Protein AF-A0A2V7B0Y2-F1 (afdb_monomer_lite)

Foldseek 3Di:
DDDDPDDPDDDDDDDDDDPVCQVPDEAEDEPDDPVVLVVVCVVQVVVSHHYDYDDDDDPVNVCPPPDD

Radius of gyration: 18.68 Å; chains: 1; bounding box: 31×26×53 Å

Secondary structure (DSSP, 8-state):
-----PPPPPPP-PPPPPGGGGGT-EEEE-SS-HHHHHHHHHHHHHTT-EEEEPPPPPHHHHHTT---

pLDDT: mean 91.06, std 8.95, range [51.38, 98.25]

Sequence (68 aa):
MATVIAEPYRAYTPRPFTRGERDSVTILFGGLHWRAERILQAVLEQSGYRAQVLPVATKEDLLTGREV

Structure (mmCIF, N/CA/C/O backbone):
data_AF-A0A2V7B0Y2-F1
#
_entry.id   AF-A0A2V7B0Y2-F1
#
loop_
_atom_site.group_PDB
_atom_site.id
_atom_site.type_symbol
_atom_site.label_atom_id
_atom_site.label_alt_id
_atom_site.label_comp_id
_atom_site.label_asym_id
_atom_site.label_entity_id
_atom_site.label_seq_id
_atom_site.pdbx_PDB_ins_code
_atom_site.Cartn_x
_atom_site.Cartn_y
_atom_site.Cartn_z
_atom_site.occupancy
_atom_site.B_iso_or_equiv
_atom_site.auth_seq_id
_atom_site.auth_comp_id
_atom_site.auth_asym_id
_atom_site.auth_atom_id
_atom_site.pdbx_PDB_model_num
ATOM 1 N N . MET A 1 1 ? -15.778 16.839 -40.664 1.00 51.38 1 MET A N 1
ATOM 2 C CA . MET A 1 1 ? -15.050 16.565 -39.406 1.00 51.38 1 MET A CA 1
ATOM 3 C C . MET A 1 1 ? -15.992 16.864 -38.259 1.00 51.38 1 MET A C 1
ATOM 5 O O . MET A 1 1 ? -16.489 17.979 -38.197 1.00 51.38 1 MET A O 1
ATOM 9 N N . ALA A 1 2 ? -16.316 15.872 -37.432 1.00 61.97 2 ALA A N 1
ATOM 10 C CA . ALA A 1 2 ? -17.147 16.090 -36.253 1.00 61.97 2 ALA A CA 1
ATOM 11 C C . ALA A 1 2 ? -16.283 16.715 -35.150 1.00 61.97 2 ALA A C 1
ATOM 13 O O . ALA A 1 2 ? -15.267 16.140 -34.763 1.00 61.97 2 ALA A O 1
ATOM 14 N N . THR A 1 3 ? -16.660 17.901 -34.680 1.00 65.62 3 THR A N 1
ATOM 15 C CA . THR A 1 3 ? -16.012 18.543 -33.535 1.00 65.62 3 THR A CA 1
ATOM 16 C C . THR A 1 3 ? -16.438 17.805 -32.273 1.00 65.62 3 THR A C 1
ATOM 18 O O . THR A 1 3 ? -17.591 17.896 -31.859 1.00 65.62 3 THR A O 1
ATOM 21 N N . VAL A 1 4 ? -15.517 17.053 -31.670 1.00 74.31 4 VAL A N 1
ATOM 22 C CA . VAL A 1 4 ? -15.726 16.479 -30.339 1.00 74.31 4 VAL A CA 1
ATOM 23 C C . VAL A 1 4 ? -15.619 17.623 -29.338 1.00 74.31 4 VAL A C 1
ATOM 25 O O . VAL A 1 4 ? -14.529 18.122 -29.065 1.00 74.31 4 VAL A O 1
ATOM 28 N N . ILE A 1 5 ? -16.759 18.071 -28.818 1.00 72.12 5 ILE A N 1
ATOM 29 C CA . ILE A 1 5 ? -16.805 19.016 -27.703 1.00 72.12 5 ILE A CA 1
ATOM 30 C C . ILE A 1 5 ? -16.572 18.193 -26.432 1.00 72.12 5 ILE A C 1
ATOM 32 O O . ILE A 1 5 ? -17.515 17.747 -25.787 1.00 72.12 5 ILE A O 1
ATOM 36 N N . ALA A 1 6 ? -15.310 17.886 -26.138 1.00 78.19 6 ALA A N 1
ATOM 37 C CA . ALA A 1 6 ? -14.942 17.240 -24.884 1.00 78.19 6 ALA A CA 1
ATOM 38 C C . ALA A 1 6 ? -14.872 18.302 -23.784 1.00 78.19 6 ALA A C 1
ATOM 40 O O . ALA A 1 6 ? -14.260 19.357 -23.972 1.00 78.19 6 ALA A O 1
ATOM 41 N N . GLU A 1 7 ? -15.495 18.034 -22.637 1.00 83.88 7 GLU A N 1
ATOM 42 C CA . GLU A 1 7 ? -15.319 18.896 -21.472 1.00 83.88 7 GLU A CA 1
ATOM 43 C C . GLU A 1 7 ? -13.833 18.941 -21.067 1.00 83.88 7 GLU A C 1
ATOM 45 O O . GLU A 1 7 ? -13.147 17.914 -21.130 1.00 83.88 7 GLU A O 1
ATOM 50 N N . PRO A 1 8 ? -13.311 20.106 -20.636 1.00 83.94 8 PRO A N 1
ATOM 51 C CA . PRO A 1 8 ? -11.957 20.197 -20.112 1.00 83.94 8 PRO A CA 1
ATOM 52 C C . PRO A 1 8 ? -11.778 19.240 -18.934 1.00 83.94 8 PRO A C 1
ATOM 54 O O . PRO A 1 8 ? -12.630 19.185 -18.043 1.00 83.94 8 PRO A O 1
ATOM 57 N N . TYR A 1 9 ? -10.650 18.527 -18.902 1.00 87.06 9 TYR A N 1
ATOM 58 C CA . TYR A 1 9 ? -10.303 17.678 -17.767 1.00 87.06 9 TYR A CA 1
ATOM 59 C C . TYR A 1 9 ? -10.364 18.487 -16.467 1.00 87.06 9 TYR A C 1
ATOM 61 O O . TYR A 1 9 ? -9.667 19.491 -16.303 1.00 87.06 9 TYR A O 1
ATOM 69 N N . ARG A 1 10 ? -11.198 18.033 -15.531 1.00 85.69 10 ARG A N 1
ATOM 70 C CA . ARG A 1 10 ? -11.216 18.532 -14.158 1.00 85.69 10 ARG A CA 1
ATOM 71 C C . ARG A 1 10 ? -10.473 17.536 -13.289 1.00 85.69 10 ARG A C 1
ATOM 73 O O . ARG A 1 10 ? -10.835 16.363 -13.244 1.00 85.69 10 ARG A O 1
ATOM 80 N N . ALA A 1 11 ? -9.439 18.014 -12.604 1.00 89.81 11 ALA A N 1
ATOM 81 C CA . ALA A 1 11 ? -8.693 17.188 -11.670 1.00 89.81 11 ALA A CA 1
ATOM 82 C C . ALA A 1 11 ? -9.623 16.632 -10.584 1.00 89.81 11 ALA A C 1
ATOM 84 O O . ALA A 1 11 ? -10.513 17.327 -10.090 1.00 89.81 11 ALA A O 1
ATOM 85 N N . TYR A 1 12 ? -9.405 15.372 -10.217 1.00 90.31 12 TYR A N 1
ATOM 86 C CA . TYR A 1 12 ? -10.113 14.745 -9.111 1.00 90.31 12 TYR A CA 1
ATOM 87 C C . TYR A 1 12 ? -9.806 15.478 -7.797 1.00 90.31 12 TYR A C 1
ATOM 89 O O . TYR A 1 12 ? -8.643 15.628 -7.423 1.00 90.31 12 TYR A O 1
ATOM 97 N N . THR A 1 13 ? -10.852 15.893 -7.081 1.00 92.56 13 THR A N 1
ATOM 98 C CA . THR A 1 13 ? -10.737 16.434 -5.721 1.00 92.56 13 THR A CA 1
ATOM 99 C C . THR A 1 13 ? -11.018 15.311 -4.723 1.00 92.56 13 THR A C 1
ATOM 101 O O . THR A 1 13 ? -12.178 14.907 -4.588 1.00 92.56 13 THR A O 1
ATOM 104 N N . PRO A 1 14 ? -10.000 14.781 -4.021 1.00 88.25 14 PRO A N 1
ATOM 105 C CA . PRO A 1 14 ? -10.206 13.695 -3.075 1.00 88.25 14 PRO A CA 1
ATOM 106 C C . PRO A 1 14 ? -11.089 14.132 -1.904 1.00 88.25 14 PRO A C 1
ATOM 108 O O . PRO A 1 14 ? -10.920 15.215 -1.342 1.00 88.25 14 PRO A O 1
ATOM 111 N N . ARG A 1 15 ? -12.027 13.261 -1.516 1.00 89.81 15 ARG A N 1
ATOM 112 C CA . ARG A 1 15 ? -12.810 13.427 -0.284 1.00 89.81 15 ARG A CA 1
ATOM 113 C C . ARG A 1 15 ? -11.981 13.003 0.937 1.00 89.81 15 ARG A C 1
ATOM 115 O O . ARG A 1 15 ? -11.079 12.176 0.788 1.00 89.81 15 ARG A O 1
ATOM 122 N N . PRO A 1 16 ? -12.276 13.533 2.139 1.00 91.75 16 PRO A N 1
ATOM 123 C CA . PRO A 1 16 ? -11.625 13.081 3.362 1.00 91.75 16 PRO A CA 1
ATOM 124 C C . PRO A 1 16 ? -11.842 11.586 3.585 1.00 91.75 16 PRO A C 1
ATOM 126 O O . PRO A 1 16 ? -12.958 11.096 3.433 1.00 91.75 16 PRO A O 1
ATOM 129 N N . PHE A 1 17 ? -10.785 10.895 4.000 1.00 89.56 17 PHE A N 1
ATOM 130 C CA . PHE A 1 17 ? -10.870 9.507 4.422 1.00 89.56 17 PHE A CA 1
ATOM 131 C C . PHE A 1 17 ? -11.535 9.412 5.799 1.00 89.56 17 PHE A C 1
ATOM 133 O O . PHE A 1 17 ? -11.080 10.017 6.776 1.00 89.56 17 PHE A O 1
ATOM 140 N N . THR A 1 18 ? -12.622 8.660 5.882 1.00 92.06 18 THR A N 1
ATOM 141 C CA . THR A 1 18 ? -13.436 8.505 7.086 1.00 92.06 18 THR A CA 1
ATOM 142 C C . THR A 1 18 ? -13.079 7.230 7.842 1.00 92.06 18 THR A C 1
ATOM 144 O O . THR A 1 18 ? -12.498 6.283 7.315 1.00 92.06 18 THR A O 1
ATOM 147 N N . ARG A 1 19 ? -13.464 7.167 9.121 1.00 91.50 19 ARG A N 1
ATOM 148 C CA . ARG A 1 19 ? -13.262 5.961 9.935 1.00 91.50 19 ARG A CA 1
ATOM 149 C C . ARG A 1 19 ? -13.966 4.732 9.344 1.00 91.50 19 ARG A C 1
ATOM 151 O O . ARG A 1 19 ? -13.396 3.653 9.424 1.00 91.50 19 ARG A O 1
ATOM 158 N N . GLY A 1 20 ? -15.159 4.894 8.766 1.00 91.94 20 GLY A N 1
ATOM 159 C CA . GLY A 1 20 ? -15.941 3.782 8.209 1.00 91.94 20 GLY A CA 1
ATOM 160 C C . GLY A 1 20 ? -15.328 3.158 6.952 1.00 91.94 20 GLY A C 1
ATOM 161 O O . GLY A 1 20 ? -15.625 2.017 6.628 1.00 91.94 20 GLY A O 1
ATOM 162 N N . GLU A 1 21 ? -14.437 3.871 6.264 1.00 93.38 21 GLU A N 1
ATOM 163 C CA . GLU A 1 21 ? -13.760 3.370 5.063 1.00 93.38 21 GLU A CA 1
ATOM 164 C C . GLU A 1 21 ? -12.550 2.477 5.385 1.00 93.38 21 GLU A C 1
ATOM 166 O O . GLU A 1 21 ? -12.034 1.802 4.498 1.00 93.38 21 GLU A O 1
ATOM 171 N N . ARG A 1 22 ? -12.107 2.405 6.649 1.00 92.75 22 ARG A N 1
ATOM 172 C CA . ARG A 1 22 ? -10.965 1.567 7.071 1.00 92.75 22 ARG A CA 1
ATOM 173 C C . ARG A 1 22 ? -11.149 0.083 6.772 1.00 92.75 22 ARG A C 1
ATOM 175 O O . ARG A 1 22 ? -10.178 -0.589 6.434 1.00 92.75 22 ARG A O 1
ATOM 182 N N . ASP A 1 23 ? -12.385 -0.399 6.844 1.00 91.25 23 ASP A N 1
ATOM 183 C CA . ASP A 1 23 ? -12.698 -1.817 6.658 1.00 91.25 23 ASP A CA 1
ATOM 184 C C . ASP A 1 23 ? -12.757 -2.221 5.175 1.00 91.25 23 ASP A C 1
ATOM 186 O O . ASP A 1 23 ? -12.643 -3.404 4.839 1.00 91.25 23 ASP A O 1
ATOM 190 N N . SER A 1 24 ? -12.914 -1.255 4.266 1.00 94.31 24 SER A N 1
ATOM 191 C CA . SER A 1 24 ? -13.117 -1.497 2.832 1.00 94.31 24 SER A CA 1
ATOM 192 C C . SER A 1 24 ? -11.993 -0.968 1.940 1.00 94.31 24 SER A C 1
ATOM 194 O O . SER A 1 24 ? -11.840 -1.454 0.820 1.00 94.31 24 SER A O 1
ATOM 196 N N . VAL A 1 25 ? -11.185 -0.020 2.420 1.00 95.00 25 VAL A N 1
ATOM 197 C CA . VAL A 1 25 ? -10.093 0.594 1.655 1.00 95.00 25 VAL A CA 1
ATOM 198 C C . VAL A 1 25 ? -8.753 -0.031 2.025 1.00 95.00 25 VAL A C 1
ATOM 200 O O . VAL A 1 25 ? -8.359 -0.033 3.189 1.00 95.00 25 VAL A O 1
ATOM 203 N N . THR A 1 26 ? -8.022 -0.499 1.013 1.00 96.88 26 THR A N 1
ATOM 204 C CA . THR A 1 26 ? -6.644 -0.983 1.158 1.00 96.88 26 THR A CA 1
ATOM 205 C C . THR A 1 26 ? -5.653 0.113 0.782 1.00 96.88 26 THR A C 1
ATOM 207 O O . T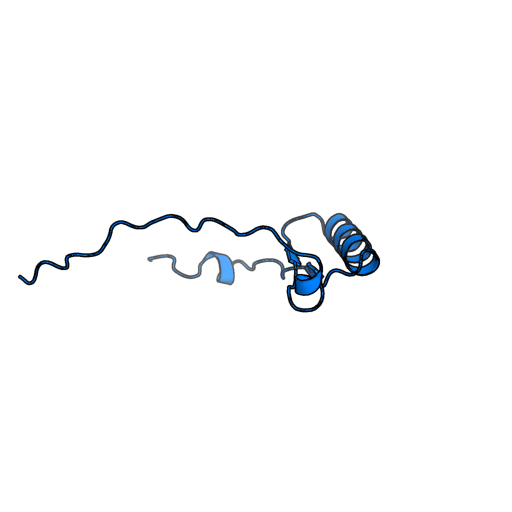HR A 1 26 ? -5.679 0.633 -0.333 1.00 96.88 26 THR A O 1
ATOM 210 N N . ILE A 1 27 ? -4.742 0.433 1.696 1.00 95.94 27 ILE A N 1
ATOM 211 C CA . ILE A 1 27 ? -3.606 1.318 1.446 1.00 95.94 27 ILE A CA 1
ATOM 212 C C . ILE A 1 27 ? -2.545 0.529 0.676 1.00 95.94 27 ILE A C 1
ATOM 214 O O . ILE A 1 27 ? -1.952 -0.408 1.212 1.00 95.94 27 ILE A O 1
ATOM 218 N N . LEU A 1 28 ? -2.303 0.917 -0.575 1.00 97.06 28 LEU A N 1
ATOM 219 C CA . LEU A 1 28 ? -1.253 0.351 -1.419 1.00 97.06 28 LEU A CA 1
ATOM 220 C C . LEU A 1 28 ? -0.011 1.240 -1.368 1.00 97.06 28 LEU A C 1
ATOM 222 O O . LEU A 1 28 ? -0.109 2.454 -1.542 1.00 97.06 28 LEU A O 1
ATOM 226 N N . PHE A 1 29 ? 1.154 0.645 -1.138 1.00 96.62 29 PHE A N 1
ATOM 227 C CA . PHE A 1 29 ? 2.428 1.363 -1.095 1.00 96.62 29 PHE A CA 1
ATOM 228 C C . PHE A 1 29 ? 3.576 0.449 -1.519 1.00 96.62 29 PHE A C 1
ATOM 230 O O . PHE A 1 29 ? 3.466 -0.767 -1.428 1.00 96.62 29 PHE A O 1
ATOM 237 N N . GLY A 1 30 ? 4.685 1.015 -1.980 1.00 95.38 30 GLY A N 1
ATOM 238 C CA . GLY A 1 30 ? 5.862 0.245 -2.373 1.00 95.38 30 GLY A CA 1
ATOM 239 C C . GLY A 1 30 ? 6.966 1.132 -2.933 1.00 95.38 30 GLY A C 1
ATOM 240 O O . GLY A 1 30 ? 6.813 2.354 -2.997 1.00 95.38 30 GLY A O 1
ATOM 241 N N . GLY A 1 31 ? 8.073 0.514 -3.335 1.00 92.38 31 GLY A N 1
ATOM 242 C CA . GLY A 1 31 ? 9.244 1.222 -3.865 1.00 92.38 31 GLY A CA 1
ATOM 243 C C . GLY A 1 31 ? 10.173 1.756 -2.773 1.00 92.38 31 GLY A C 1
ATOM 244 O O . GLY A 1 31 ? 11.064 2.557 -3.054 1.00 92.38 31 GLY A O 1
ATOM 245 N N . LEU A 1 32 ? 9.977 1.314 -1.529 1.00 94.38 32 LEU A N 1
ATOM 246 C CA . LEU A 1 32 ? 10.884 1.596 -0.423 1.00 94.38 32 LEU A CA 1
ATOM 247 C C . LEU A 1 32 ? 11.834 0.409 -0.231 1.00 94.38 32 LEU A C 1
ATOM 249 O O . LEU A 1 32 ? 11.684 -0.660 -0.817 1.00 94.38 32 LEU A O 1
ATOM 253 N N . HIS A 1 33 ? 12.824 0.567 0.645 1.00 95.44 33 HIS A N 1
ATOM 254 C CA . HIS A 1 33 ? 13.592 -0.588 1.096 1.00 95.44 33 HIS A CA 1
ATOM 255 C C . HIS A 1 33 ? 12.668 -1.565 1.850 1.00 95.44 33 HIS A C 1
ATOM 257 O O . HIS A 1 33 ? 11.927 -1.143 2.740 1.00 95.44 33 HIS A O 1
ATOM 263 N N . TRP A 1 34 ? 12.768 -2.870 1.567 1.00 94.69 34 TRP A N 1
ATOM 264 C CA . TRP A 1 34 ? 11.843 -3.917 2.048 1.00 94.69 34 TRP A CA 1
ATOM 265 C C . TRP A 1 34 ? 11.549 -3.872 3.560 1.00 94.69 34 TRP A C 1
ATOM 267 O O . TRP A 1 34 ? 10.442 -4.161 4.015 1.00 94.69 34 TRP A O 1
ATOM 277 N N . ARG A 1 35 ? 12.541 -3.486 4.374 1.00 97.62 35 ARG A N 1
ATOM 278 C CA . ARG A 1 35 ? 12.390 -3.367 5.832 1.00 97.62 35 ARG A CA 1
ATOM 279 C C . ARG A 1 35 ? 11.454 -2.225 6.239 1.00 97.62 35 ARG A C 1
ATOM 281 O O . ARG A 1 35 ? 10.683 -2.390 7.178 1.00 97.62 35 ARG A O 1
ATOM 288 N N . ALA A 1 36 ? 11.516 -1.089 5.545 1.00 97.69 36 ALA A N 1
ATOM 289 C CA . ALA A 1 36 ? 10.610 0.031 5.785 1.00 97.69 36 ALA A CA 1
ATOM 290 C C . ALA A 1 36 ? 9.178 -0.344 5.389 1.00 97.69 36 ALA A C 1
ATOM 292 O O . ALA A 1 36 ? 8.244 -0.037 6.124 1.00 97.69 36 ALA A O 1
ATOM 293 N N . GLU A 1 37 ? 9.018 -1.086 4.290 1.00 97.50 37 GLU A N 1
ATOM 294 C CA . GLU A 1 37 ? 7.707 -1.561 3.840 1.00 97.50 37 GLU A CA 1
ATOM 295 C C . GLU A 1 37 ? 7.058 -2.491 4.870 1.00 97.50 37 GLU A C 1
ATOM 297 O O . GLU A 1 37 ? 5.889 -2.325 5.212 1.00 97.50 37 GLU A O 1
ATOM 302 N N . ARG A 1 38 ? 7.837 -3.416 5.445 1.00 97.44 38 ARG A N 1
ATOM 303 C CA . ARG A 1 38 ? 7.373 -4.313 6.516 1.00 97.44 38 ARG A CA 1
ATOM 304 C C . ARG A 1 38 ? 6.943 -3.553 7.773 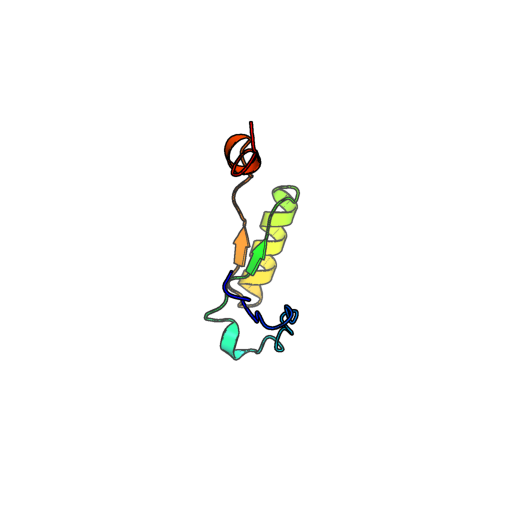1.00 97.44 38 ARG A C 1
ATOM 306 O O . ARG A 1 38 ? 5.923 -3.899 8.361 1.00 97.44 38 ARG A O 1
ATOM 313 N N . ILE A 1 39 ? 7.707 -2.535 8.181 1.00 98.19 39 ILE A N 1
ATOM 314 C CA . ILE A 1 39 ? 7.380 -1.705 9.353 1.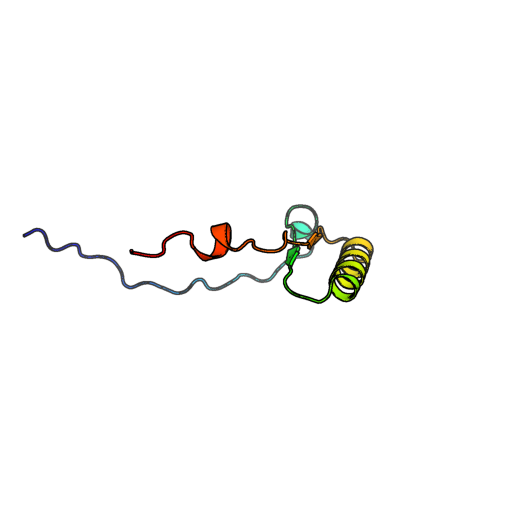00 98.19 39 ILE A CA 1
ATOM 315 C C . ILE A 1 39 ? 6.094 -0.911 9.103 1.00 98.19 39 ILE A C 1
ATOM 317 O O . ILE A 1 39 ? 5.201 -0.922 9.946 1.00 98.19 39 ILE A O 1
ATOM 321 N N . LEU A 1 40 ? 5.976 -0.263 7.941 1.00 98.00 40 LEU A N 1
ATOM 322 C CA . LEU A 1 40 ? 4.777 0.484 7.559 1.00 98.00 40 LEU A CA 1
ATOM 323 C C . LEU A 1 40 ? 3.544 -0.416 7.523 1.00 98.00 40 LEU A C 1
ATOM 325 O O . LEU A 1 40 ? 2.521 -0.051 8.100 1.00 98.00 40 LEU A O 1
ATOM 329 N N . GLN A 1 41 ? 3.656 -1.601 6.914 1.00 98.12 41 GLN A N 1
ATOM 330 C CA . GLN A 1 41 ? 2.558 -2.563 6.872 1.00 98.12 41 GLN A CA 1
ATOM 331 C C . GLN A 1 41 ? 2.079 -2.907 8.286 1.00 98.12 41 GLN A C 1
ATOM 333 O O . GLN A 1 41 ? 0.895 -2.765 8.580 1.00 98.12 41 GLN A O 1
ATOM 338 N N . ALA A 1 42 ? 3.006 -3.278 9.174 1.00 98.25 42 ALA A N 1
ATOM 339 C CA . ALA A 1 42 ? 2.678 -3.668 10.540 1.00 98.25 42 ALA A CA 1
ATOM 340 C C . ALA A 1 42 ? 1.999 -2.536 11.329 1.00 98.25 42 ALA A C 1
ATOM 342 O O . ALA A 1 42 ? 1.004 -2.771 12.010 1.00 98.25 42 ALA A O 1
ATOM 343 N N . VAL A 1 43 ? 2.500 -1.301 11.219 1.00 98.25 43 VAL A N 1
ATOM 344 C CA . VAL A 1 43 ? 1.928 -0.138 11.921 1.00 98.25 43 VAL A CA 1
ATOM 345 C C . VAL A 1 43 ? 0.521 0.192 11.412 1.00 98.25 43 VAL A C 1
ATOM 347 O O . VAL A 1 43 ? -0.368 0.509 12.209 1.00 98.25 43 VAL A O 1
ATOM 350 N N . LEU A 1 44 ? 0.300 0.116 10.098 1.00 96.69 44 LEU A N 1
ATOM 351 C CA . LEU A 1 44 ? -1.008 0.375 9.494 1.00 96.69 44 LEU A CA 1
ATOM 352 C C . LEU A 1 44 ? -2.027 -0.696 9.895 1.00 96.69 44 LEU A C 1
ATOM 354 O O . LEU A 1 44 ? -3.122 -0.355 10.346 1.00 96.69 44 LEU A O 1
ATOM 358 N N . GLU A 1 45 ? -1.649 -1.970 9.813 1.00 96.88 45 GLU A N 1
ATOM 359 C CA . GLU A 1 45 ? -2.505 -3.089 10.215 1.00 96.88 45 GLU A CA 1
ATOM 360 C C . GLU A 1 45 ? -2.824 -3.037 11.717 1.00 96.88 45 GLU A C 1
ATOM 362 O O . GLU A 1 45 ? -3.987 -3.156 12.104 1.00 96.88 45 GLU A O 1
ATOM 367 N N . GLN A 1 46 ? -1.838 -2.731 12.570 1.00 97.38 46 GLN A N 1
ATOM 368 C CA . GLN A 1 46 ? -2.055 -2.528 14.009 1.00 97.38 46 GLN A CA 1
ATOM 369 C C . GLN A 1 46 ? -3.013 -1.361 14.305 1.00 97.38 46 GLN A C 1
ATOM 371 O O . GLN A 1 46 ? -3.751 -1.392 15.288 1.00 97.38 46 GLN A O 1
ATOM 376 N N . SER A 1 47 ? -3.032 -0.337 13.450 1.00 94.19 47 SER A N 1
ATOM 377 C CA . SER A 1 47 ? -3.924 0.824 13.574 1.00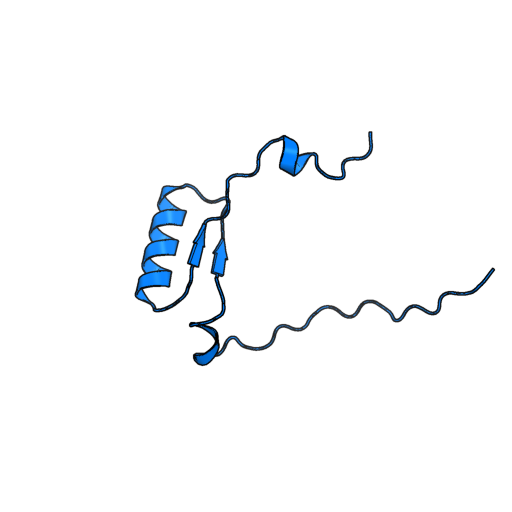 94.19 47 SER A CA 1
ATOM 378 C C . SER A 1 47 ? -5.330 0.588 12.994 1.00 94.19 47 SER A C 1
ATOM 380 O O . SER A 1 47 ? -6.150 1.518 12.964 1.00 94.19 47 SER A O 1
ATOM 382 N N . GLY A 1 48 ? -5.619 -0.636 12.538 1.00 93.25 48 GLY A N 1
ATOM 383 C CA . GLY A 1 48 ? -6.912 -1.043 11.990 1.00 93.25 48 GLY A CA 1
ATOM 384 C C . GLY A 1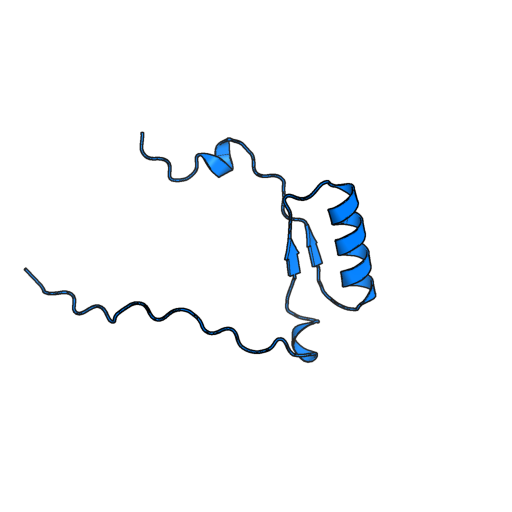 48 ? -7.132 -0.641 10.533 1.00 93.25 48 GLY A C 1
ATOM 385 O O . GLY A 1 48 ? -8.278 -0.497 10.122 1.00 93.25 48 GLY A O 1
ATOM 386 N N . TYR A 1 49 ? -6.068 -0.400 9.763 1.00 96.00 49 TYR A N 1
ATOM 387 C CA . TYR A 1 49 ? -6.166 -0.197 8.317 1.00 96.00 49 TYR A CA 1
ATOM 388 C C . TYR A 1 49 ? -5.858 -1.493 7.572 1.00 96.00 49 TYR A C 1
ATOM 390 O O . TYR A 1 49 ? -5.031 -2.293 8.006 1.00 96.00 49 TYR A O 1
ATOM 398 N N . ARG A 1 50 ? -6.446 -1.661 6.388 1.00 97.00 50 ARG A N 1
ATOM 399 C CA . ARG A 1 50 ? -5.982 -2.662 5.423 1.00 97.00 50 ARG A CA 1
ATOM 400 C C . ARG A 1 50 ? -4.802 -2.070 4.664 1.00 97.00 50 ARG A C 1
ATOM 402 O O . ARG A 1 50 ? -4.906 -0.963 4.137 1.00 97.00 50 ARG A O 1
ATOM 409 N N . ALA A 1 51 ? -3.684 -2.781 4.606 1.00 97.56 51 ALA A N 1
ATOM 410 C CA . ALA A 1 51 ? -2.467 -2.288 3.978 1.00 97.56 51 ALA A CA 1
ATOM 411 C C . ALA A 1 51 ? -1.790 -3.410 3.188 1.00 97.56 51 ALA A C 1
ATOM 413 O O . ALA A 1 51 ? -1.769 -4.556 3.628 1.00 97.56 51 ALA A O 1
ATOM 414 N N . GLN A 1 52 ? -1.251 -3.090 2.014 1.00 97.88 52 GLN A N 1
ATOM 415 C CA . GLN A 1 52 ? -0.586 -4.069 1.164 1.00 97.88 52 GLN A CA 1
ATOM 416 C C . GLN A 1 52 ? 0.606 -3.443 0.443 1.00 97.88 52 GLN A C 1
ATOM 418 O O . GLN A 1 52 ? 0.502 -2.382 -0.176 1.00 97.88 52 GLN A O 1
ATOM 423 N N . VAL A 1 53 ? 1.735 -4.147 0.510 1.00 97.44 53 VAL A N 1
ATOM 424 C CA . VAL A 1 53 ? 2.948 -3.798 -0.230 1.00 97.44 53 VAL A CA 1
ATOM 425 C C . VAL A 1 53 ? 2.762 -4.171 -1.702 1.00 97.44 53 VAL A C 1
ATOM 427 O O . VAL A 1 53 ? 2.338 -5.286 -2.017 1.00 97.44 53 VAL A O 1
ATOM 430 N N . LEU A 1 54 ? 3.066 -3.238 -2.600 1.00 96.00 54 LEU A N 1
ATOM 431 C CA . LEU A 1 54 ? 3.064 -3.457 -4.041 1.00 96.00 54 LEU A CA 1
ATOM 432 C C . LEU A 1 54 ? 4.248 -4.347 -4.448 1.00 96.00 54 LEU A C 1
ATOM 434 O O . LEU A 1 54 ? 5.329 -4.235 -3.866 1.00 96.00 54 LEU A O 1
ATOM 438 N N . PRO A 1 55 ? 4.076 -5.220 -5.454 1.00 93.00 55 PRO A N 1
ATOM 439 C CA . PRO A 1 55 ? 5.186 -5.997 -5.986 1.00 93.00 55 PRO A CA 1
ATOM 440 C C . PRO A 1 55 ? 6.265 -5.079 -6.572 1.00 93.00 55 PRO A C 1
ATOM 442 O O . PRO A 1 55 ? 5.981 -3.988 -7.069 1.00 93.00 55 PRO A O 1
ATOM 445 N N . VAL A 1 56 ? 7.515 -5.542 -6.533 1.00 91.38 56 VAL A N 1
ATOM 446 C CA . VAL A 1 56 ? 8.628 -4.843 -7.181 1.00 91.38 56 VAL A CA 1
ATOM 447 C C . VAL A 1 56 ? 8.401 -4.873 -8.689 1.00 91.38 56 VAL A C 1
ATOM 449 O O . VAL A 1 56 ? 8.301 -5.952 -9.269 1.00 91.38 56 VAL A O 1
ATOM 452 N N . ALA A 1 57 ? 8.337 -3.693 -9.309 1.00 92.00 57 ALA A N 1
ATOM 453 C CA . ALA A 1 57 ? 8.173 -3.576 -10.751 1.00 92.00 57 ALA A CA 1
ATOM 454 C C . ALA A 1 57 ? 9.341 -4.252 -11.481 1.00 92.00 57 ALA A C 1
ATOM 456 O O . ALA A 1 57 ? 10.516 -3.978 -11.215 1.00 92.00 57 ALA A O 1
ATOM 457 N N . THR A 1 58 ? 9.011 -5.136 -12.412 1.00 94.19 58 THR A N 1
ATOM 458 C CA . THR A 1 58 ? 9.974 -5.768 -13.307 1.00 94.19 58 THR A CA 1
ATOM 459 C C . THR A 1 58 ? 10.311 -4.838 -14.469 1.00 94.19 58 THR A C 1
ATOM 461 O O . THR A 1 58 ? 9.628 -3.851 -14.742 1.00 94.19 58 THR A O 1
ATOM 464 N N . LYS A 1 59 ? 11.369 -5.166 -15.217 1.00 94.19 59 LYS A N 1
ATOM 465 C CA . LYS A 1 59 ? 11.691 -4.446 -16.455 1.00 94.19 59 LYS A CA 1
ATOM 466 C C . LYS A 1 59 ? 10.535 -4.496 -17.462 1.00 94.19 59 LYS A C 1
ATOM 468 O O . LYS A 1 59 ? 10.340 -3.527 -18.182 1.00 94.19 59 LYS A O 1
ATOM 473 N N . GLU A 1 60 ? 9.805 -5.605 -17.526 1.00 94.56 60 GLU A N 1
ATOM 474 C CA . GLU A 1 60 ? 8.670 -5.766 -18.436 1.00 94.56 60 GLU A CA 1
ATOM 475 C C . GLU A 1 60 ? 7.521 -4.824 -18.063 1.00 94.56 60 GLU A C 1
ATOM 477 O O . GLU A 1 60 ? 7.037 -4.093 -18.926 1.00 94.56 60 GLU A O 1
ATOM 482 N N . ASP A 1 61 ? 7.189 -4.729 -16.770 1.00 93.62 61 ASP A N 1
ATOM 483 C CA . ASP A 1 61 ? 6.184 -3.782 -16.268 1.00 93.62 61 ASP A CA 1
ATOM 484 C C . ASP A 1 61 ? 6.526 -2.346 -16.688 1.00 93.62 61 ASP A C 1
ATOM 486 O O . ASP A 1 61 ? 5.679 -1.620 -17.205 1.00 93.62 61 ASP A O 1
ATOM 490 N N . LEU A 1 62 ? 7.797 -1.956 -16.547 1.00 91.44 62 LEU A N 1
ATOM 491 C CA . LEU A 1 62 ? 8.279 -0.616 -16.900 1.00 91.44 62 LEU A CA 1
ATOM 492 C C . LEU A 1 62 ? 8.331 -0.349 -18.410 1.00 91.44 62 LEU A C 1
ATOM 494 O O . LEU A 1 62 ? 8.349 0.808 -18.826 1.00 91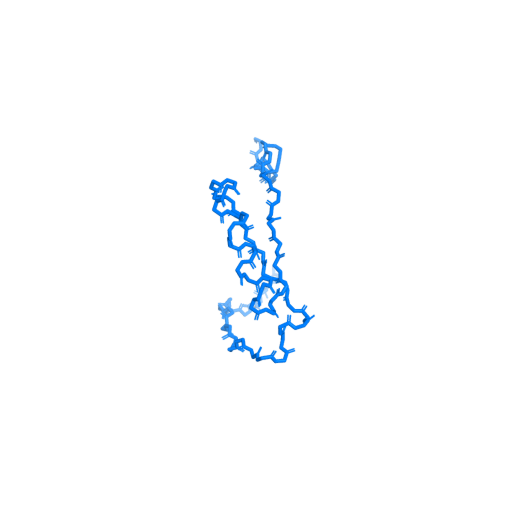.44 62 LEU A O 1
ATOM 498 N N . LEU A 1 63 ? 8.402 -1.395 -19.232 1.00 94.44 63 LEU A N 1
ATOM 499 C CA . LEU A 1 63 ? 8.379 -1.280 -20.690 1.00 94.44 63 LEU A CA 1
ATOM 500 C C . LEU A 1 63 ? 6.955 -1.317 -21.258 1.00 94.44 63 LEU A C 1
ATOM 502 O O . LEU A 1 63 ? 6.779 -1.095 -22.458 1.00 94.44 63 LEU A O 1
ATOM 506 N N . THR A 1 64 ? 5.945 -1.558 -20.423 1.00 94.44 64 THR A N 1
ATOM 507 C CA . THR A 1 64 ? 4.542 -1.543 -20.841 1.00 94.44 64 THR A CA 1
ATOM 508 C C . THR A 1 64 ? 4.175 -0.175 -21.420 1.00 94.44 64 THR A C 1
ATOM 510 O O . THR A 1 64 ? 4.377 0.857 -20.786 1.00 94.44 64 THR A O 1
ATOM 513 N N . GLY A 1 65 ? 3.632 -0.160 -22.641 1.00 89.62 65 GLY A N 1
ATOM 514 C CA . GLY A 1 65 ? 3.227 1.072 -23.329 1.00 89.62 65 GLY A CA 1
ATOM 515 C C . GLY A 1 65 ? 4.373 1.871 -23.960 1.00 89.62 65 GLY A C 1
ATOM 516 O O . GLY A 1 65 ? 4.132 2.957 -24.481 1.00 89.62 65 GLY A O 1
ATOM 517 N N . ARG A 1 66 ? 5.610 1.355 -23.946 1.00 92.31 66 ARG A N 1
ATOM 518 C CA . ARG A 1 66 ? 6.716 1.954 -24.697 1.00 92.31 66 ARG A CA 1
ATOM 519 C C . ARG A 1 66 ? 6.489 1.767 -26.199 1.00 92.31 66 ARG A C 1
ATOM 521 O O . ARG A 1 66 ? 6.411 0.637 -26.675 1.00 92.31 66 ARG A O 1
ATOM 528 N N . GLU A 1 67 ? 6.460 2.869 -26.939 1.00 85.56 67 GLU A N 1
ATOM 529 C CA . GLU A 1 67 ? 6.497 2.843 -28.403 1.00 85.56 67 GLU A CA 1
ATOM 530 C C . GLU A 1 67 ? 7.913 2.472 -28.884 1.00 85.56 67 GLU A C 1
ATOM 532 O O . GLU A 1 67 ? 8.916 2.899 -28.296 1.00 85.56 67 GLU A O 1
ATOM 537 N N . VAL A 1 68 ? 7.980 1.590 -29.886 1.00 73.00 68 VAL A N 1
ATOM 538 C CA . VAL A 1 68 ? 9.223 1.032 -30.453 1.00 73.00 68 VAL A CA 1
ATOM 539 C C . VAL A 1 68 ? 9.880 1.963 -31.456 1.00 73.00 68 VAL A C 1
ATOM 541 O O . VAL A 1 68 ? 9.152 2.539 -32.291 1.00 73.00 68 VAL A O 1
#